Protein AF-A0A0R0GRL5-F1 (afdb_monomer_lite)

pLDDT: mean 90.58, std 8.41, range [61.84, 98.0]

Structure (mmCIF, N/CA/C/O backbone):
data_AF-A0A0R0GRL5-F1
#
_entry.id   AF-A0A0R0GRL5-F1
#
loop_
_atom_site.group_PDB
_atom_site.id
_atom_site.type_symbol
_atom_site.label_atom_id
_atom_site.label_alt_id
_atom_site.label_comp_id
_atom_site.label_asym_id
_atom_site.label_entity_id
_atom_site.label_seq_id
_atom_site.pdbx_PDB_ins_code
_atom_site.Cartn_x
_atom_site.Cartn_y
_atom_site.Cartn_z
_atom_site.occupancy
_atom_site.B_iso_or_equiv
_atom_site.auth_seq_id
_atom_site.auth_comp_id
_atom_site.auth_asym_id
_atom_site.auth_atom_id
_atom_site.pdbx_PDB_model_num
ATOM 1 N N . MET A 1 1 ? 31.569 6.133 -1.575 1.00 61.84 1 MET A N 1
ATOM 2 C CA . MET A 1 1 ? 30.208 5.541 -1.611 1.00 61.84 1 MET A CA 1
ATOM 3 C C . MET A 1 1 ? 29.107 6.602 -1.502 1.00 61.84 1 MET A C 1
ATOM 5 O O . MET A 1 1 ? 28.214 6.608 -2.335 1.00 61.84 1 MET A O 1
ATOM 9 N N . GLN A 1 2 ? 29.202 7.551 -0.562 1.00 64.06 2 GLN A N 1
ATOM 10 C CA . GLN A 1 2 ? 28.212 8.627 -0.361 1.00 64.06 2 GLN A CA 1
ATOM 11 C C . GLN A 1 2 ? 27.963 9.493 -1.615 1.00 64.06 2 GLN A C 1
ATOM 13 O O . GLN A 1 2 ? 26.818 9.789 -1.940 1.00 64.06 2 GLN A O 1
ATOM 18 N N . HIS A 1 3 ? 29.018 9.798 -2.380 1.00 75.12 3 HIS A N 1
ATOM 19 C CA . HIS A 1 3 ? 28.917 10.577 -3.620 1.00 75.12 3 HIS A CA 1
ATOM 20 C C . HIS A 1 3 ? 28.034 9.903 -4.687 1.00 75.12 3 HIS A C 1
ATOM 22 O O . HIS A 1 3 ? 27.256 10.575 -5.351 1.00 75.12 3 HIS A O 1
ATOM 28 N N . PHE A 1 4 ? 28.094 8.570 -4.805 1.00 81.00 4 PHE A N 1
ATOM 29 C CA . PHE A 1 4 ? 27.271 7.820 -5.759 1.00 81.00 4 PHE A CA 1
ATOM 30 C C . PHE A 1 4 ? 25.781 7.888 -5.401 1.00 81.00 4 PHE A C 1
ATOM 32 O O . PHE A 1 4 ? 24.949 8.097 -6.278 1.00 81.00 4 PHE A O 1
ATOM 39 N N . PHE A 1 5 ? 25.438 7.764 -4.113 1.00 85.75 5 PHE A N 1
ATOM 40 C CA . PHE A 1 5 ? 24.045 7.837 -3.664 1.00 85.75 5 PHE A CA 1
ATOM 41 C C . PHE A 1 5 ? 23.441 9.228 -3.888 1.00 85.75 5 PHE A C 1
ATOM 43 O O . PHE A 1 5 ? 22.304 9.336 -4.342 1.00 85.75 5 PHE A O 1
ATOM 50 N N . VAL A 1 6 ? 24.211 10.290 -3.626 1.00 90.88 6 VAL A N 1
ATOM 51 C CA . VAL A 1 6 ? 23.766 11.670 -3.874 1.00 90.88 6 VAL A CA 1
ATOM 52 C C . VAL A 1 6 ? 23.534 11.905 -5.366 1.00 90.88 6 VAL A C 1
ATOM 54 O O . VAL A 1 6 ? 22.476 12.411 -5.733 1.00 90.88 6 VAL A O 1
ATOM 57 N N . THR A 1 7 ? 24.463 11.481 -6.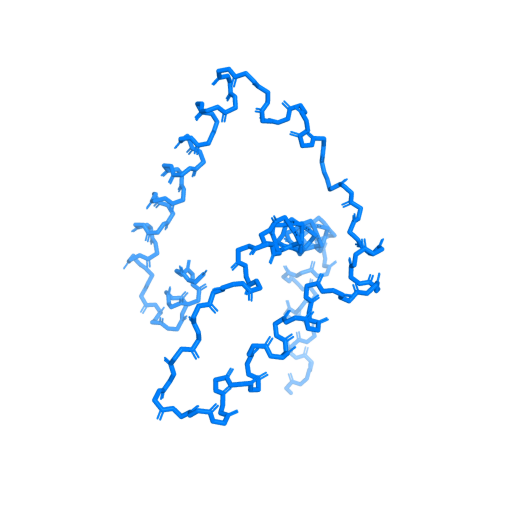231 1.00 94.81 7 THR A N 1
ATOM 58 C CA . THR A 1 7 ? 24.287 11.579 -7.688 1.00 94.81 7 THR A CA 1
ATOM 59 C C . THR A 1 7 ? 23.054 10.801 -8.152 1.00 94.81 7 THR A C 1
ATOM 61 O O . THR A 1 7 ? 22.226 11.348 -8.871 1.00 94.81 7 THR A O 1
ATOM 64 N N . LEU A 1 8 ? 22.854 9.570 -7.665 1.00 95.00 8 LEU A N 1
ATOM 65 C CA . LEU A 1 8 ? 21.683 8.763 -8.012 1.00 95.00 8 LEU A CA 1
ATOM 66 C C . LEU A 1 8 ? 20.367 9.425 -7.572 1.00 95.00 8 LEU A C 1
ATOM 68 O O . LEU A 1 8 ? 19.411 9.464 -8.348 1.00 95.00 8 LEU A O 1
ATOM 72 N N . MET A 1 9 ? 20.306 9.953 -6.346 1.00 94.25 9 MET A N 1
ATOM 73 C CA . MET A 1 9 ? 19.124 10.656 -5.841 1.00 94.25 9 MET A CA 1
ATOM 74 C C . MET A 1 9 ? 18.837 11.916 -6.667 1.00 94.25 9 MET A C 1
ATOM 76 O O . MET A 1 9 ? 17.683 12.176 -7.015 1.00 94.25 9 MET A O 1
ATOM 80 N N . TYR A 1 10 ? 19.875 12.672 -7.030 1.00 95.62 10 TYR A N 1
ATOM 81 C CA . TYR A 1 10 ? 19.728 13.848 -7.879 1.00 95.62 10 TYR A CA 1
ATOM 82 C C . TYR A 1 10 ? 19.185 13.473 -9.262 1.00 95.62 10 TYR A C 1
ATOM 84 O O . TYR A 1 10 ? 18.137 13.976 -9.673 1.00 95.62 10 TYR A O 1
ATOM 92 N N . ASP A 1 11 ? 19.832 12.520 -9.932 1.00 96.56 11 ASP A N 1
ATOM 93 C CA . ASP A 1 11 ? 19.511 12.121 -11.302 1.00 96.56 11 ASP A CA 1
ATOM 94 C C . ASP A 1 11 ? 18.176 11.389 -11.429 1.00 96.56 11 ASP A C 1
ATOM 96 O O . ASP A 1 11 ? 17.571 11.395 -12.498 1.00 96.56 11 ASP A O 1
ATOM 100 N N . ARG A 1 12 ? 17.695 10.725 -10.373 1.00 95.94 12 ARG A N 1
ATOM 101 C CA . ARG A 1 12 ? 16.436 9.964 -10.415 1.00 95.94 12 ARG A CA 1
ATOM 102 C C . ARG A 1 12 ? 15.270 10.672 -9.742 1.00 95.94 12 ARG A C 1
ATOM 104 O O . ARG A 1 12 ? 14.131 10.379 -10.099 1.00 95.94 12 ARG A O 1
ATOM 111 N N . VAL A 1 13 ? 15.509 11.586 -8.807 1.00 95.88 13 VAL A N 1
ATOM 112 C CA . VAL A 1 13 ? 14.437 12.194 -8.006 1.00 95.88 13 VAL A CA 1
ATOM 113 C C . VAL A 1 13 ? 14.520 13.713 -8.034 1.00 95.88 13 VAL A C 1
ATOM 115 O O . VAL A 1 13 ? 13.612 14.341 -8.569 1.00 95.88 13 VAL A O 1
ATOM 118 N N . LEU A 1 14 ? 15.592 14.313 -7.508 1.00 94.81 14 LEU A N 1
ATOM 119 C CA . LEU A 1 14 ? 15.602 15.758 -7.234 1.00 94.81 14 LEU A CA 1
ATOM 120 C C . LEU A 1 14 ? 15.591 16.627 -8.493 1.00 94.81 14 LEU A C 1
ATOM 122 O O . LEU A 1 14 ? 15.006 17.706 -8.479 1.00 94.81 14 LEU A O 1
ATOM 126 N N . ARG A 1 15 ? 16.182 16.153 -9.596 1.00 96.12 15 ARG A N 1
ATOM 127 C CA . ARG A 1 15 ? 16.126 16.844 -10.892 1.00 96.12 15 ARG A CA 1
ATOM 128 C C . ARG A 1 15 ? 14.700 16.923 -11.466 1.00 96.12 15 ARG A C 1
ATOM 130 O O . ARG A 1 15 ? 14.456 17.717 -12.369 1.00 96.12 15 ARG A O 1
ATOM 137 N N . TYR A 1 16 ? 13.761 16.127 -10.949 1.00 97.50 16 TYR A N 1
ATOM 138 C CA . TYR A 1 16 ? 12.378 16.032 -11.420 1.00 97.50 16 TYR A CA 1
ATOM 139 C C . TYR A 1 16 ? 11.393 16.398 -10.294 1.00 97.50 16 TYR A C 1
ATOM 141 O O . TYR A 1 16 ? 10.886 15.502 -9.611 1.00 97.50 16 TYR A O 1
ATOM 149 N N . PRO A 1 17 ? 11.078 17.691 -10.095 1.00 96.94 17 PRO A N 1
ATOM 150 C CA . PRO A 1 17 ? 10.262 18.148 -8.964 1.00 96.94 17 PRO A CA 1
ATOM 151 C C . PRO A 1 17 ? 8.869 17.500 -8.912 1.00 96.94 17 PRO A C 1
ATOM 153 O O . PRO A 1 17 ? 8.360 17.222 -7.824 1.00 96.94 17 PRO A O 1
ATOM 156 N N . ASP A 1 18 ? 8.282 17.158 -10.062 1.00 97.75 18 ASP A N 1
ATOM 157 C CA . ASP A 1 18 ? 6.987 16.468 -10.120 1.00 97.75 18 ASP A CA 1
ATOM 158 C C . ASP A 1 18 ? 7.014 15.087 -9.453 1.00 97.75 18 ASP A C 1
ATOM 160 O O . ASP A 1 18 ? 6.018 14.670 -8.867 1.00 97.75 18 ASP A O 1
ATOM 164 N N . ARG A 1 19 ? 8.153 14.378 -9.463 1.00 96.88 19 ARG A N 1
ATOM 165 C CA . ARG A 1 19 ? 8.279 13.079 -8.773 1.00 96.88 19 ARG A CA 1
ATOM 166 C C . ARG A 1 19 ? 8.174 13.250 -7.262 1.00 96.88 19 ARG A C 1
ATOM 168 O O . ARG A 1 19 ? 7.498 12.462 -6.606 1.00 96.88 19 ARG A O 1
ATOM 175 N N . VAL A 1 20 ? 8.793 14.304 -6.725 1.00 96.19 20 VAL A N 1
ATOM 176 C CA . VAL A 1 20 ? 8.695 14.656 -5.303 1.00 96.19 20 VAL A CA 1
ATOM 177 C C . VAL A 1 20 ? 7.257 15.047 -4.963 1.00 96.19 20 VAL A C 1
ATOM 179 O O . VAL A 1 20 ? 6.696 14.537 -3.997 1.00 96.19 20 VAL A O 1
ATOM 182 N N . ARG A 1 21 ? 6.614 15.877 -5.793 1.00 94.94 21 ARG A N 1
ATOM 183 C CA . ARG A 1 21 ? 5.209 16.266 -5.599 1.00 94.94 21 ARG A CA 1
ATOM 184 C C . ARG A 1 21 ? 4.261 15.064 -5.615 1.00 94.94 21 ARG A C 1
ATOM 186 O O . ARG A 1 21 ? 3.396 14.967 -4.749 1.00 94.94 21 ARG A O 1
ATOM 193 N N . ASN A 1 22 ? 4.441 14.140 -6.555 1.00 94.12 22 ASN A N 1
ATOM 194 C CA . ASN A 1 22 ? 3.637 12.922 -6.642 1.00 94.12 22 ASN A CA 1
ATOM 195 C C . ASN A 1 22 ? 3.860 12.007 -5.433 1.00 94.12 22 ASN A C 1
ATOM 197 O O . ASN A 1 22 ? 2.908 11.399 -4.957 1.00 94.12 22 ASN A O 1
ATOM 201 N N . LEU A 1 23 ? 5.078 11.955 -4.885 1.00 94.81 23 LEU A N 1
ATOM 202 C CA . LEU A 1 23 ? 5.348 11.220 -3.649 1.00 94.81 23 LEU A CA 1
ATOM 203 C C . LEU A 1 23 ? 4.575 11.811 -2.459 1.00 94.81 23 LEU A C 1
ATOM 205 O O . LEU A 1 23 ? 3.943 11.063 -1.714 1.00 94.81 23 LEU A O 1
ATOM 209 N N . TYR A 1 24 ? 4.559 13.141 -2.316 1.00 92.06 24 TYR A N 1
ATOM 210 C CA . TYR A 1 24 ? 3.737 13.810 -1.300 1.00 92.06 24 TYR A CA 1
ATOM 211 C C . TYR A 1 24 ? 2.241 13.573 -1.518 1.00 92.06 24 TYR A C 1
ATOM 213 O O . TYR A 1 24 ? 1.521 13.323 -0.554 1.00 92.06 24 TYR A O 1
ATOM 221 N N . PHE A 1 25 ? 1.769 13.602 -2.768 1.00 91.19 25 PHE A N 1
ATOM 222 C CA . PHE A 1 25 ? 0.379 13.273 -3.082 1.00 91.19 25 PHE A CA 1
ATOM 223 C C . PHE A 1 25 ? 0.029 11.849 -2.636 1.00 91.19 25 PHE A C 1
ATOM 225 O O . PHE A 1 25 ? -0.957 11.665 -1.928 1.00 91.19 25 PHE A O 1
ATOM 232 N N . THR A 1 26 ? 0.854 10.858 -2.982 1.00 92.19 26 THR A N 1
ATOM 233 C CA . THR A 1 26 ? 0.652 9.463 -2.569 1.00 92.19 26 THR A CA 1
ATOM 234 C C . THR A 1 26 ? 0.646 9.324 -1.049 1.00 92.19 26 THR A C 1
ATOM 236 O O . THR A 1 26 ? -0.238 8.668 -0.501 1.00 92.19 26 THR A O 1
ATOM 239 N N . PHE A 1 27 ? 1.575 9.982 -0.351 1.00 91.81 27 PHE A N 1
ATOM 240 C CA . PHE A 1 27 ? 1.610 9.988 1.112 1.00 91.81 27 PHE A CA 1
ATOM 241 C C . PHE A 1 27 ? 0.304 10.52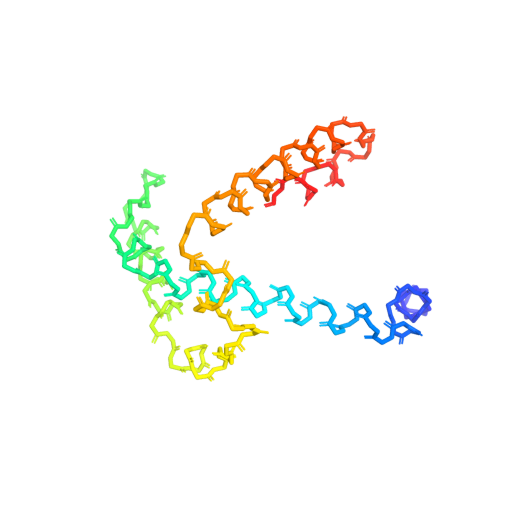7 1.714 1.00 91.81 27 PHE A C 1
ATOM 243 O O . PHE A 1 27 ? -0.304 9.873 2.559 1.00 91.81 27 PHE A O 1
ATOM 250 N N . LEU A 1 28 ? -0.165 11.687 1.245 1.00 89.88 28 LEU A N 1
ATOM 251 C CA . LEU A 1 28 ? -1.409 12.297 1.722 1.00 89.88 28 LEU A CA 1
ATOM 252 C C . LEU A 1 28 ? -2.642 11.458 1.368 1.00 89.88 28 LEU A C 1
ATOM 254 O O . LEU A 1 28 ? -3.566 11.352 2.173 1.00 89.88 28 LEU A O 1
ATOM 258 N N . PHE A 1 29 ? -2.651 10.832 0.191 1.00 89.75 29 PHE A N 1
ATOM 259 C CA . PHE A 1 29 ? -3.711 9.923 -0.236 1.00 89.75 29 PHE A CA 1
ATOM 260 C C . PHE A 1 29 ? -3.829 8.722 0.713 1.00 89.75 29 PHE A C 1
ATOM 262 O O . PHE A 1 29 ? -4.922 8.416 1.192 1.00 89.75 29 PHE A O 1
ATOM 269 N N . VAL A 1 30 ? -2.705 8.074 1.038 1.00 91.19 30 VAL A N 1
ATOM 270 C CA . VAL A 1 30 ? -2.666 6.938 1.973 1.00 91.19 30 VAL A CA 1
ATOM 271 C C . VAL A 1 30 ? -3.033 7.381 3.389 1.00 91.19 30 VAL A C 1
ATOM 273 O O . VAL A 1 30 ? -3.857 6.732 4.030 1.00 91.19 30 VAL A O 1
ATOM 276 N N . LEU A 1 31 ? -2.508 8.514 3.865 1.00 90.56 31 LEU A N 1
ATOM 277 C CA . LEU A 1 31 ? -2.863 9.060 5.178 1.00 90.56 31 LEU A CA 1
ATOM 278 C C . LEU A 1 31 ? -4.373 9.330 5.290 1.00 90.56 31 LEU A C 1
ATOM 280 O O . LEU A 1 31 ? -5.004 9.006 6.300 1.00 90.56 31 LEU A O 1
ATOM 284 N N . ARG A 1 32 ? -4.988 9.856 4.224 1.00 88.81 32 ARG A N 1
ATOM 285 C CA . ARG A 1 32 ? -6.437 10.063 4.159 1.00 88.81 32 ARG A CA 1
ATOM 286 C C . ARG A 1 32 ? -7.216 8.745 4.169 1.00 88.81 32 ARG A C 1
ATOM 288 O O . ARG A 1 32 ? -8.252 8.657 4.824 1.00 88.81 32 ARG A O 1
ATOM 295 N N . ALA A 1 33 ? -6.724 7.717 3.481 1.00 89.81 33 ALA A N 1
ATOM 296 C CA . ALA A 1 33 ? -7.333 6.390 3.507 1.00 89.81 33 ALA A CA 1
ATOM 297 C C . ALA A 1 33 ? -7.287 5.769 4.916 1.00 89.81 33 ALA A C 1
ATOM 299 O O . ALA A 1 33 ? -8.309 5.287 5.399 1.00 89.81 33 ALA A O 1
ATOM 300 N N . VAL A 1 34 ? -6.142 5.859 5.604 1.00 91.19 34 VAL A N 1
ATOM 301 C CA . VAL A 1 34 ? -5.970 5.372 6.985 1.00 91.19 34 VAL A CA 1
ATOM 302 C C . VAL A 1 34 ? -6.901 6.104 7.952 1.00 91.19 34 VAL A C 1
ATOM 304 O O . VAL A 1 34 ? -7.595 5.463 8.737 1.00 91.19 34 VAL A O 1
ATOM 307 N N . THR A 1 35 ? -6.982 7.436 7.867 1.00 88.88 35 THR A N 1
ATOM 308 C CA . THR A 1 35 ? -7.877 8.224 8.735 1.00 88.88 35 THR A CA 1
ATOM 309 C C . THR A 1 35 ? -9.354 7.939 8.466 1.00 88.88 35 THR A C 1
ATOM 311 O O . THR A 1 35 ? -10.131 7.867 9.411 1.00 88.88 35 THR A O 1
ATOM 314 N N . LYS A 1 36 ? -9.764 7.696 7.212 1.00 88.19 36 LYS A N 1
ATOM 315 C CA . LYS A 1 36 ? -11.132 7.236 6.903 1.00 88.19 36 LYS A CA 1
ATOM 316 C C . LYS A 1 36 ? -11.435 5.832 7.418 1.00 88.19 36 LYS A C 1
ATOM 318 O O . LYS A 1 36 ? -12.585 5.539 7.732 1.00 88.19 36 LYS A O 1
ATOM 323 N N . ALA A 1 37 ? -10.428 4.968 7.483 1.00 92.50 37 ALA A N 1
ATOM 324 C CA . ALA A 1 37 ? -10.561 3.607 7.982 1.00 92.50 37 ALA A CA 1
ATOM 325 C C . ALA A 1 37 ? -10.479 3.513 9.517 1.00 92.50 37 ALA A C 1
ATOM 327 O O . ALA A 1 37 ? -10.517 2.401 10.039 1.00 92.50 37 ALA A O 1
ATOM 328 N N . SER A 1 38 ? -10.393 4.634 10.247 1.00 93.00 38 SER A N 1
ATOM 329 C CA . SER A 1 38 ? -10.162 4.661 11.701 1.00 93.00 38 SER A CA 1
ATOM 330 C C . SER A 1 38 ? -11.108 3.748 12.481 1.00 93.00 38 SER A C 1
ATOM 332 O O . SER A 1 38 ? -10.651 2.951 13.291 1.00 93.00 38 SER A O 1
ATOM 334 N N . ASN A 1 39 ? -12.410 3.804 12.187 1.00 93.38 39 ASN A N 1
ATOM 335 C CA . ASN A 1 39 ? -13.421 3.013 12.893 1.00 93.38 39 ASN A CA 1
ATOM 336 C C . ASN A 1 39 ? -13.200 1.506 12.714 1.00 93.38 39 ASN A C 1
ATOM 338 O O . ASN A 1 39 ? -13.416 0.737 13.644 1.00 93.38 39 ASN A O 1
ATOM 342 N N . TYR A 1 40 ? -12.760 1.092 11.522 1.00 96.12 40 TYR A N 1
ATOM 343 C CA . TYR A 1 40 ? -12.441 -0.303 11.243 1.00 96.12 40 TYR A CA 1
ATOM 344 C C . TYR A 1 40 ? -11.131 -0.711 11.923 1.00 96.12 40 TYR A C 1
ATOM 346 O O . TYR A 1 40 ? -11.079 -1.738 12.589 1.00 96.12 40 TYR A O 1
ATOM 354 N N . LEU A 1 41 ? -10.087 0.113 11.800 1.00 96.06 41 LEU A N 1
ATOM 355 C CA . LEU A 1 41 ? -8.771 -0.159 12.385 1.00 96.06 41 LEU A CA 1
ATOM 356 C C . LEU A 1 41 ? -8.809 -0.213 13.917 1.00 96.06 41 LEU A C 1
ATOM 358 O O . LEU A 1 41 ? -8.077 -0.988 14.519 1.00 96.06 41 LEU A O 1
ATOM 362 N N . GLU A 1 42 ? -9.673 0.570 14.564 1.00 92.94 42 GLU A N 1
ATOM 363 C CA . GLU A 1 42 ? -9.812 0.533 16.021 1.00 92.94 42 GLU A CA 1
ATOM 364 C C . GLU A 1 42 ? -10.359 -0.810 16.535 1.00 92.94 42 GLU A C 1
ATOM 366 O O . GLU A 1 42 ? -9.988 -1.261 17.622 1.00 92.94 42 GLU A O 1
ATOM 371 N N . GLN A 1 43 ? -11.252 -1.425 15.760 1.00 92.81 43 GLN A N 1
ATOM 372 C CA . GLN A 1 43 ? -11.989 -2.635 16.131 1.00 92.81 43 GLN A CA 1
ATOM 373 C C . GLN A 1 43 ? -11.390 -3.904 15.518 1.00 92.81 43 GLN A C 1
ATOM 375 O O . GLN A 1 43 ? -11.897 -4.996 15.762 1.00 92.81 43 GLN A O 1
ATOM 380 N N . ALA A 1 44 ? -10.335 -3.768 14.714 1.00 94.75 44 ALA A N 1
ATOM 381 C CA . ALA A 1 44 ? -9.677 -4.889 14.070 1.00 94.75 44 ALA A CA 1
ATOM 382 C C . ALA A 1 44 ? -9.004 -5.813 15.097 1.00 94.75 44 ALA A C 1
ATOM 384 O O . ALA A 1 44 ? -8.461 -5.370 16.112 1.00 94.75 44 ALA A O 1
ATOM 385 N N . GLU A 1 45 ? -9.025 -7.108 14.796 1.00 93.38 45 GLU A N 1
ATOM 386 C CA . GLU A 1 45 ? -8.320 -8.128 15.562 1.00 93.38 45 GLU A CA 1
ATOM 387 C C . GLU A 1 45 ? -6.862 -8.215 15.092 1.00 93.38 45 GLU A C 1
ATOM 389 O O . GLU A 1 45 ? -6.583 -8.401 13.906 1.00 93.38 45 GLU A O 1
ATOM 394 N N . TYR A 1 46 ? -5.933 -8.059 16.033 1.00 94.88 46 TYR A N 1
ATOM 395 C CA . TYR A 1 46 ? -4.491 -8.142 15.806 1.00 94.88 46 TYR A CA 1
ATOM 396 C C . TYR A 1 46 ? -3.942 -9.334 16.587 1.00 94.88 46 TYR A C 1
ATOM 398 O O . TYR A 1 46 ? -3.409 -9.133 17.673 1.00 94.88 46 TYR A O 1
ATOM 406 N N . ASP A 1 47 ? -4.124 -10.559 16.082 1.00 95.00 47 ASP A N 1
ATOM 407 C CA . ASP A 1 47 ? -3.665 -11.772 16.769 1.00 95.00 47 ASP A CA 1
ATOM 408 C C . ASP A 1 47 ? -2.358 -12.331 16.191 1.00 95.00 47 ASP A C 1
ATOM 410 O O . ASP A 1 47 ? -2.296 -12.747 15.033 1.00 95.00 47 ASP A O 1
ATOM 414 N N . THR A 1 48 ? -1.309 -12.350 17.014 1.00 94.19 48 THR A N 1
ATOM 415 C CA . THR A 1 48 ? -0.014 -12.983 16.726 1.00 94.19 48 THR A CA 1
ATOM 416 C C . THR A 1 48 ? 0.271 -14.190 17.629 1.00 94.19 48 THR A C 1
ATOM 418 O O . THR A 1 48 ? 1.418 -14.628 17.723 1.00 94.19 48 THR A O 1
ATOM 421 N N . CYS A 1 49 ? -0.740 -14.726 18.328 1.00 95.25 49 CYS A N 1
ATOM 422 C CA . CYS A 1 49 ? -0.598 -15.705 19.416 1.00 95.25 49 CYS A CA 1
ATOM 423 C C . CYS A 1 49 ? 0.225 -15.196 20.618 1.00 95.25 49 CYS A C 1
ATOM 425 O O . CYS A 1 49 ? 0.567 -15.975 21.511 1.00 95.25 49 CYS A O 1
ATOM 427 N N . ASN A 1 50 ? 0.532 -13.896 20.675 1.00 97.00 50 ASN A N 1
ATOM 428 C CA . ASN A 1 50 ? 1.203 -13.251 21.796 1.00 97.00 50 ASN A CA 1
ATOM 429 C C . ASN A 1 50 ? 0.315 -12.123 22.350 1.00 97.00 50 ASN A C 1
ATOM 431 O O . ASN A 1 50 ? 0.333 -11.006 21.828 1.00 97.00 50 ASN A O 1
ATOM 435 N N . PRO A 1 51 ? -0.429 -12.365 23.447 1.00 95.00 51 PRO A N 1
ATOM 436 C CA . PRO A 1 51 ? -1.373 -11.389 23.988 1.00 95.00 51 PRO A CA 1
ATOM 437 C C . PRO A 1 51 ? -0.751 -10.022 24.312 1.00 95.00 51 PRO A C 1
ATOM 439 O O . PRO A 1 51 ? -1.405 -8.993 24.152 1.00 95.00 51 PRO A O 1
ATOM 442 N N . ASN A 1 52 ? 0.518 -9.987 24.731 1.00 96.81 52 ASN A N 1
ATOM 443 C CA . ASN A 1 52 ? 1.201 -8.735 25.065 1.00 96.81 52 ASN A CA 1
ATOM 444 C C . ASN A 1 52 ? 1.507 -7.898 23.812 1.00 96.81 52 ASN A C 1
ATOM 446 O O . ASN A 1 52 ? 1.352 -6.673 23.824 1.00 96.81 52 ASN A O 1
ATOM 450 N N . GLU A 1 53 ? 1.919 -8.549 22.722 1.00 96.81 53 GLU A N 1
ATOM 451 C CA . GLU A 1 53 ? 2.155 -7.886 21.435 1.00 96.81 53 GLU A CA 1
ATOM 452 C C . GLU A 1 53 ? 0.846 -7.442 20.784 1.00 96.81 53 GLU A C 1
ATOM 454 O O . GLU A 1 53 ? 0.780 -6.332 20.254 1.00 96.81 53 GLU A O 1
ATOM 459 N N . ASN A 1 54 ? -0.212 -8.247 20.898 1.00 96.56 54 ASN A N 1
ATOM 460 C CA . ASN A 1 54 ? -1.550 -7.910 20.411 1.00 96.56 54 ASN A CA 1
ATOM 461 C C . ASN A 1 54 ? -2.061 -6.615 21.071 1.00 96.56 54 ASN A C 1
ATOM 463 O O . ASN A 1 54 ? -2.442 -5.664 20.384 1.00 96.56 54 ASN A O 1
ATOM 467 N N . LEU A 1 55 ? -1.990 -6.534 22.409 1.00 95.56 55 LEU A N 1
ATOM 468 C CA . LEU A 1 55 ? -2.383 -5.341 23.171 1.00 95.56 55 LEU A CA 1
ATOM 469 C C . LEU A 1 55 ? -1.537 -4.117 22.803 1.00 95.56 55 LEU A C 1
ATOM 471 O O . LEU A 1 55 ? -2.062 -3.012 22.633 1.00 95.56 55 LEU A O 1
ATOM 475 N N . THR A 1 56 ? -0.226 -4.313 22.645 1.00 96.56 56 THR A N 1
ATOM 476 C CA . THR A 1 56 ? 0.695 -3.247 22.231 1.00 96.56 56 THR A CA 1
ATOM 477 C C . THR A 1 56 ? 0.345 -2.739 20.832 1.00 96.56 56 THR A C 1
ATOM 479 O O . THR A 1 56 ? 0.258 -1.530 20.618 1.00 96.56 56 THR A O 1
ATOM 482 N N . THR A 1 57 ? 0.067 -3.643 19.892 1.00 96.88 57 THR A N 1
ATOM 483 C CA . THR A 1 57 ? -0.292 -3.314 18.507 1.00 96.88 57 THR A CA 1
ATOM 484 C C . THR A 1 57 ? -1.591 -2.524 18.463 1.00 96.88 57 THR A C 1
ATOM 486 O O . THR A 1 57 ? -1.638 -1.456 17.852 1.00 96.88 57 THR A O 1
ATOM 489 N N . GLN A 1 58 ? -2.620 -2.976 19.182 1.00 95.94 58 GLN A N 1
ATOM 490 C CA . GLN A 1 58 ? -3.895 -2.269 19.255 1.00 95.94 58 GLN A CA 1
ATOM 491 C C . GLN A 1 58 ? -3.730 -0.856 19.840 1.00 95.94 58 GLN A C 1
ATOM 493 O O . GLN A 1 58 ? -4.299 0.103 19.316 1.00 95.94 58 GLN A O 1
ATOM 498 N N . SER A 1 59 ? -2.903 -0.696 20.879 1.00 95.81 59 SER A N 1
ATOM 499 C CA . SER A 1 59 ? -2.578 0.617 21.452 1.00 95.81 59 SER A CA 1
ATOM 500 C C . SER A 1 59 ? -1.873 1.531 20.441 1.00 95.81 59 SER A C 1
ATOM 502 O O . SER A 1 59 ? -2.274 2.682 20.265 1.00 95.81 59 SER A O 1
ATOM 504 N N . LEU A 1 60 ? -0.870 1.021 19.720 1.00 96.69 60 LEU A N 1
ATOM 505 C CA . LEU A 1 60 ? -0.124 1.791 18.719 1.00 96.69 60 LEU A CA 1
ATOM 506 C C . LEU A 1 60 ? -0.995 2.194 17.522 1.00 96.69 60 LEU A C 1
ATOM 508 O O . LEU A 1 60 ? -0.906 3.332 17.062 1.00 96.69 60 LEU A O 1
ATOM 512 N N . ILE A 1 61 ? -1.879 1.309 17.053 1.00 96.19 61 ILE A N 1
ATOM 513 C CA . ILE A 1 61 ? -2.846 1.638 15.999 1.00 96.19 61 ILE A CA 1
ATOM 514 C C . ILE A 1 61 ? -3.779 2.755 16.462 1.00 96.19 61 ILE A C 1
ATOM 516 O O . ILE A 1 61 ? -3.964 3.726 15.728 1.00 96.19 61 ILE A O 1
ATOM 520 N N . LYS A 1 62 ? -4.311 2.678 17.691 1.00 94.31 62 LYS A N 1
ATOM 521 C CA . LYS A 1 62 ? -5.141 3.752 18.259 1.00 94.31 62 LYS A CA 1
ATOM 522 C C . LYS A 1 62 ? -4.377 5.073 18.339 1.00 94.31 62 LYS A C 1
ATOM 524 O O . LYS A 1 62 ? -4.902 6.106 17.931 1.00 94.31 62 LYS A O 1
ATOM 529 N N . GLN A 1 63 ? -3.126 5.049 18.798 1.00 94.88 63 GLN A N 1
ATOM 530 C CA . GLN A 1 63 ? -2.281 6.245 18.836 1.00 94.88 63 GLN A CA 1
ATOM 531 C C . GLN A 1 63 ? -2.041 6.833 17.443 1.00 94.88 63 GLN A C 1
ATOM 533 O O . GLN A 1 63 ? -2.019 8.054 17.303 1.00 94.88 63 GLN A O 1
ATOM 538 N N . LEU A 1 64 ? -1.887 5.991 16.418 1.00 93.25 64 LEU A N 1
ATOM 539 C CA . LEU A 1 64 ? -1.700 6.423 15.035 1.00 93.25 64 LEU A CA 1
ATOM 540 C C . LEU A 1 64 ? -2.962 7.101 14.479 1.00 93.25 64 LEU A C 1
ATOM 542 O O . LEU A 1 64 ? -2.880 8.228 13.991 1.00 93.25 64 LEU A O 1
ATOM 546 N N . ILE A 1 65 ? -4.126 6.448 14.569 1.00 92.81 65 ILE A N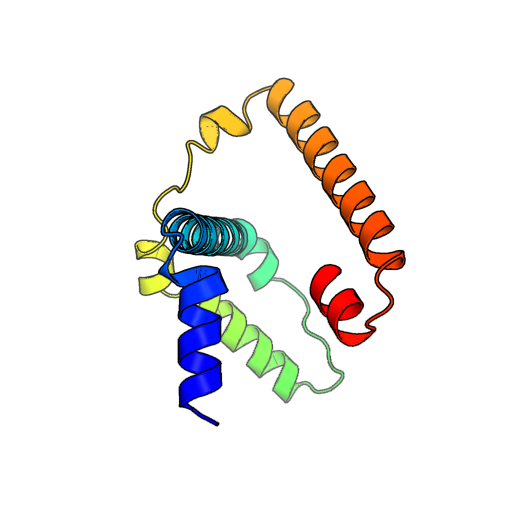 1
ATOM 547 C CA . ILE A 1 65 ? -5.378 6.952 13.969 1.00 92.81 65 ILE A CA 1
ATOM 548 C C . ILE A 1 65 ? -5.949 8.173 14.713 1.00 92.81 65 ILE A C 1
ATOM 550 O O . ILE A 1 65 ? -6.588 9.028 14.094 1.00 92.81 65 ILE A O 1
ATOM 554 N N . TYR A 1 66 ? -5.676 8.295 16.017 1.00 90.81 66 TYR A N 1
ATOM 555 C CA . TYR A 1 66 ? -6.102 9.424 16.854 1.00 90.81 66 TYR A CA 1
ATOM 556 C C . TYR A 1 66 ? -5.017 10.490 17.062 1.00 90.81 66 TYR A C 1
ATOM 558 O O . TYR A 1 66 ? -5.176 11.402 17.874 1.00 90.81 66 TYR A O 1
ATOM 566 N N . ASN A 1 67 ? -3.909 10.424 16.319 1.00 92.12 67 ASN A N 1
ATOM 567 C CA . ASN A 1 67 ?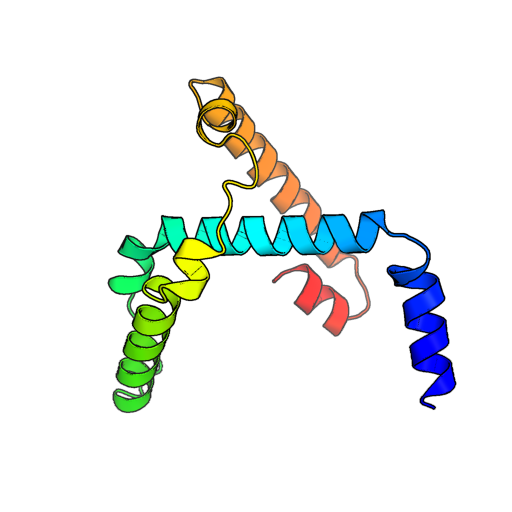 -2.865 11.434 16.415 1.00 92.12 67 ASN A CA 1
ATOM 568 C C . ASN A 1 67 ? -3.358 12.793 15.882 1.00 92.12 67 ASN A C 1
ATOM 570 O O . ASN A 1 67 ? -3.560 12.956 14.676 1.00 92.12 67 ASN A O 1
ATOM 574 N N . LEU A 1 68 ? -3.470 13.802 16.756 1.00 89.44 68 LEU A N 1
ATOM 575 C CA . LEU A 1 68 ? -3.931 15.144 16.367 1.00 89.44 68 LEU A CA 1
ATOM 576 C C . LEU A 1 68 ? -3.083 15.781 15.258 1.00 89.44 68 LEU A C 1
ATOM 578 O O . LEU A 1 68 ? -3.627 16.466 14.395 1.00 89.44 68 LEU A O 1
ATOM 582 N N . LYS A 1 69 ? -1.758 15.566 15.254 1.00 88.62 69 LYS A N 1
ATOM 583 C CA . LYS A 1 69 ? -0.881 16.144 14.224 1.00 88.62 69 LYS A CA 1
ATOM 584 C C . LYS A 1 69 ? -1.171 15.529 12.861 1.00 88.62 69 LYS A C 1
ATOM 586 O O . LYS A 1 69 ? -1.199 16.260 11.881 1.00 88.62 69 LYS A O 1
ATOM 591 N N . LEU A 1 70 ? -1.415 14.219 12.799 1.00 84.50 70 LEU A N 1
ATOM 592 C CA . LEU A 1 70 ? -1.755 13.537 11.548 1.00 84.50 70 LEU A CA 1
ATOM 593 C C . LEU A 1 70 ? -3.144 13.925 11.044 1.00 84.50 70 LEU A C 1
ATOM 595 O O . LEU A 1 70 ? -3.305 14.159 9.850 1.00 84.50 70 LEU A O 1
ATOM 599 N N . GLN A 1 71 ? -4.121 14.060 11.942 1.00 81.50 71 GLN A N 1
ATOM 600 C CA . GLN A 1 71 ? -5.459 14.528 11.576 1.00 81.50 71 GLN A CA 1
ATOM 601 C C . GLN A 1 71 ? -5.428 15.965 11.036 1.00 81.50 71 GLN A C 1
ATOM 603 O O . GLN A 1 71 ? -6.054 16.249 10.017 1.00 81.50 71 GLN A O 1
ATOM 608 N N . ALA A 1 72 ? -4.648 16.851 11.664 1.00 83.12 72 ALA A N 1
ATOM 609 C CA . ALA A 1 72 ? -4.466 18.227 11.203 1.00 83.12 72 ALA A CA 1
ATOM 610 C C . ALA A 1 72 ? -3.649 18.319 9.902 1.00 83.12 72 ALA A C 1
ATOM 612 O O . ALA A 1 72 ? -3.928 19.160 9.051 1.00 83.12 72 ALA A O 1
ATOM 613 N N . ALA A 1 73 ? -2.654 17.445 9.728 1.00 78.25 73 ALA A N 1
ATOM 614 C CA . ALA A 1 73 ? -1.795 17.394 8.547 1.00 78.25 73 ALA A CA 1
ATOM 615 C C . ALA A 1 73 ? -2.441 16.697 7.344 1.00 78.25 73 ALA A C 1
ATOM 617 O O . ALA A 1 73 ? -1.746 16.455 6.360 1.00 78.25 73 ALA A O 1
ATOM 618 N N . CYS A 1 74 ? -3.731 16.358 7.406 1.00 69.38 74 CYS A N 1
ATOM 619 C CA . CYS A 1 74 ? -4.458 15.693 6.334 1.00 69.38 74 CYS A CA 1
ATOM 620 C C . CYS A 1 74 ? -5.282 16.724 5.531 1.00 69.38 74 CYS A C 1
ATOM 622 O O . CYS A 1 74 ? -6.509 16.758 5.667 1.00 69.38 74 CYS A O 1
ATOM 624 N N . PRO A 1 75 ? -4.662 17.591 4.695 1.00 64.44 75 PRO A N 1
ATOM 625 C CA . PRO A 1 75 ? -5.426 18.393 3.757 1.00 64.44 75 PRO A CA 1
ATOM 626 C C . PRO A 1 75 ? -6.179 17.430 2.848 1.00 64.44 75 PRO A C 1
ATOM 628 O O . PRO A 1 75 ? -5.635 16.406 2.440 1.00 64.44 75 PRO A O 1
ATOM 631 N N . ILE A 1 76 ? -7.434 17.754 2.550 1.00 66.50 76 ILE A N 1
ATOM 632 C CA . ILE A 1 76 ? -8.246 17.044 1.563 1.00 66.50 76 ILE A CA 1
ATOM 633 C C . ILE A 1 76 ? -7.446 17.066 0.246 1.00 66.50 76 ILE A C 1
ATOM 635 O O . ILE A 1 76 ? -7.353 18.127 -0.374 1.00 66.50 76 ILE A O 1
ATOM 639 N N . PRO A 1 77 ? -6.800 15.953 -0.165 1.00 66.94 77 PRO A N 1
ATOM 640 C CA . PRO A 1 77 ? -5.794 16.010 -1.228 1.00 66.94 77 PRO A CA 1
ATOM 641 C C . PRO A 1 77 ? -6.436 16.214 -2.605 1.00 66.94 77 PRO A C 1
ATOM 643 O O . PRO A 1 77 ? -5.777 16.612 -3.562 1.00 66.94 77 PRO A O 1
ATOM 646 N N . PHE A 1 78 ? -7.734 15.936 -2.693 1.00 73.50 78 PHE A N 1
ATOM 647 C CA . PHE A 1 78 ? -8.606 16.131 -3.838 1.00 73.50 78 PHE A CA 1
ATOM 648 C C . PHE A 1 78 ? -10.051 16.197 -3.333 1.00 73.50 78 PHE A C 1
ATOM 650 O O . PHE A 1 78 ? -10.351 15.707 -2.245 1.00 73.50 78 PHE A O 1
ATOM 657 N N . ASP A 1 79 ? -10.962 16.752 -4.128 1.00 77.06 79 ASP A N 1
ATOM 658 C CA . ASP A 1 79 ? -12.384 16.800 -3.788 1.00 77.06 79 ASP A CA 1
ATOM 659 C C . ASP A 1 79 ? -13.007 15.392 -3.808 1.00 77.06 79 ASP A C 1
ATOM 661 O O . ASP A 1 79 ? -13.479 14.886 -4.830 1.00 77.06 79 ASP A O 1
ATOM 665 N N . GLU A 1 80 ? -12.976 14.736 -2.649 1.00 75.00 80 GLU A N 1
ATOM 666 C CA . GLU A 1 80 ? -13.509 13.389 -2.462 1.00 75.00 80 GLU A CA 1
ATOM 667 C C . GLU A 1 80 ? -15.004 13.317 -2.762 1.00 75.00 80 GLU A C 1
ATOM 669 O O . GLU A 1 80 ? -15.480 12.309 -3.286 1.00 75.00 80 GLU A O 1
ATOM 674 N N . ALA A 1 81 ? -15.746 14.376 -2.420 1.00 74.94 81 ALA A N 1
ATOM 675 C CA . ALA A 1 81 ? -17.177 14.416 -2.644 1.00 74.94 81 ALA A CA 1
ATOM 676 C C . ALA A 1 81 ? -17.458 14.367 -4.144 1.00 74.94 81 ALA A C 1
ATOM 678 O O . ALA A 1 81 ? -18.372 13.671 -4.561 1.00 74.94 81 ALA A O 1
ATOM 679 N N . ASN A 1 82 ? -16.662 15.042 -4.968 1.00 76.44 82 ASN A N 1
ATOM 680 C CA . ASN A 1 82 ? -16.817 14.969 -6.416 1.00 76.44 82 ASN A CA 1
ATOM 681 C C . ASN A 1 82 ? -16.316 13.653 -7.022 1.00 76.44 82 ASN A C 1
ATOM 683 O O . ASN A 1 82 ? -16.945 13.157 -7.955 1.00 76.44 82 ASN A O 1
ATOM 687 N N . LEU A 1 83 ? -15.262 13.039 -6.475 1.00 79.31 83 LEU A N 1
ATOM 688 C CA . LEU A 1 83 ? -14.722 11.789 -7.022 1.00 79.31 83 LEU A CA 1
ATOM 689 C C . LEU A 1 83 ? -15.673 10.590 -6.849 1.00 79.31 83 LEU A C 1
ATOM 691 O O . LEU A 1 83 ? -15.773 9.744 -7.735 1.00 79.31 83 LEU A O 1
ATOM 695 N N . TRP A 1 84 ? -16.379 10.514 -5.716 1.00 80.62 84 TRP A N 1
ATOM 696 C CA . TRP A 1 84 ? -17.167 9.331 -5.334 1.00 80.62 84 TRP A CA 1
ATOM 697 C C . TRP A 1 84 ? -18.689 9.498 -5.481 1.00 80.62 84 TRP A C 1
ATOM 699 O O . TRP A 1 84 ? -19.448 8.642 -5.027 1.00 80.62 84 TRP A O 1
ATOM 709 N N . LYS A 1 85 ? -19.164 10.581 -6.107 1.00 77.06 85 LYS A N 1
ATOM 710 C CA . LYS A 1 85 ? -20.602 10.855 -6.272 1.00 77.06 85 LYS A CA 1
ATOM 711 C C . LYS A 1 85 ? -21.263 9.932 -7.302 1.00 77.06 85 LYS A C 1
ATOM 713 O O . LYS A 1 85 ? -20.771 9.759 -8.417 1.00 77.06 85 LYS A O 1
ATOM 718 N N . GLY A 1 86 ? -22.444 9.423 -6.946 1.00 76.81 86 GLY A N 1
ATOM 719 C CA . GLY A 1 86 ? -23.383 8.764 -7.860 1.00 76.81 86 GLY A CA 1
ATOM 720 C C . GLY A 1 86 ? -22.874 7.464 -8.498 1.00 76.81 86 GLY A C 1
ATOM 721 O O . GLY A 1 86 ? -21.945 6.824 -8.009 1.00 76.81 86 GLY A O 1
ATOM 722 N N . ARG A 1 87 ? -23.502 7.066 -9.615 1.00 77.12 87 ARG A N 1
ATOM 723 C CA . ARG A 1 87 ? -23.125 5.859 -10.381 1.00 77.12 87 ARG A CA 1
ATOM 724 C C . ARG A 1 87 ? -21.694 5.930 -10.922 1.00 77.12 87 ARG A C 1
ATOM 726 O O . ARG A 1 87 ? -20.991 4.924 -10.893 1.00 77.12 87 ARG A O 1
ATOM 733 N N . SER A 1 88 ? -21.243 7.123 -11.307 1.00 83.62 88 SER A N 1
ATOM 734 C CA . SER A 1 88 ? -19.867 7.374 -11.748 1.00 83.62 88 SER A CA 1
ATOM 735 C C . SER A 1 88 ? -18.830 6.974 -10.700 1.00 83.62 88 SER A C 1
ATOM 737 O O . SER A 1 88 ? -17.791 6.429 -11.058 1.00 83.62 88 SER A O 1
ATOM 739 N N . GLY A 1 89 ? -19.114 7.174 -9.408 1.00 87.06 89 GLY A N 1
ATOM 740 C CA . GLY A 1 89 ? -18.209 6.767 -8.332 1.00 87.06 89 GLY A CA 1
ATOM 741 C C . GLY A 1 89 ? -18.029 5.247 -8.242 1.00 87.06 89 GLY A C 1
ATOM 742 O O . GLY A 1 89 ? -16.920 4.766 -8.004 1.00 87.06 89 GLY A O 1
ATOM 743 N N . LEU A 1 90 ? -19.096 4.474 -8.475 1.00 87.81 90 LEU A N 1
ATOM 744 C CA . LEU A 1 90 ? -19.039 3.009 -8.455 1.00 87.81 90 LEU A CA 1
ATOM 745 C C . LEU A 1 90 ? -18.266 2.456 -9.659 1.00 87.81 90 LEU A C 1
ATOM 747 O O . LEU A 1 90 ? -17.404 1.594 -9.487 1.00 87.81 90 LEU A O 1
ATOM 751 N N . GLU A 1 91 ? -18.536 2.978 -10.855 1.00 91.25 91 GLU A N 1
ATOM 752 C CA . GLU A 1 91 ? -17.804 2.614 -12.074 1.00 91.25 91 GLU A CA 1
ATOM 753 C C . GLU A 1 91 ? -16.321 2.976 -11.954 1.00 91.25 91 GLU A C 1
ATOM 755 O O . GLU A 1 91 ? -15.447 2.168 -12.274 1.00 91.25 91 GLU A O 1
ATOM 760 N N . LEU A 1 92 ? -16.020 4.162 -11.413 1.00 90.69 92 LEU A N 1
ATOM 761 C CA . LEU A 1 92 ? -14.649 4.588 -11.161 1.00 90.69 92 LEU A CA 1
ATOM 762 C C . LEU A 1 92 ? -13.949 3.659 -10.167 1.00 90.69 92 LEU A C 1
ATOM 764 O O . LEU A 1 92 ? -12.822 3.240 -10.423 1.00 90.69 92 LEU A O 1
ATOM 768 N N . LYS A 1 93 ? -14.615 3.276 -9.070 1.00 90.94 93 LYS A N 1
ATOM 769 C CA . LYS A 1 93 ? -14.081 2.296 -8.114 1.00 90.94 93 LYS A CA 1
ATOM 770 C C . LYS A 1 93 ? -13.741 0.975 -8.806 1.00 90.94 93 LYS A C 1
ATOM 772 O O . LYS A 1 93 ? -12.638 0.466 -8.621 1.00 90.94 93 LYS A O 1
ATOM 777 N N . GLN A 1 94 ? -14.656 0.429 -9.607 1.00 94.19 94 GLN A N 1
ATOM 778 C CA . GLN A 1 94 ? -14.430 -0.826 -10.331 1.00 94.19 94 GLN A CA 1
ATOM 779 C C . GLN A 1 94 ? -13.267 -0.708 -11.320 1.00 94.19 94 GLN A C 1
ATOM 781 O O . GLN A 1 94 ? -12.420 -1.601 -11.390 1.00 94.19 94 GLN A O 1
ATOM 786 N N . LYS A 1 95 ? -13.181 0.416 -12.038 1.00 95.00 95 LYS A N 1
ATOM 787 C CA . LYS A 1 95 ? -12.090 0.697 -12.972 1.00 95.00 95 LYS A CA 1
ATOM 788 C C . LYS A 1 95 ? -10.742 0.779 -12.261 1.00 95.00 95 LYS A C 1
ATOM 790 O O . LYS A 1 95 ? -9.793 0.146 -12.713 1.00 95.00 95 LYS A O 1
ATOM 795 N N . ILE A 1 96 ? -10.669 1.496 -11.138 1.00 93.31 96 ILE A N 1
ATOM 796 C CA . ILE A 1 96 ? -9.460 1.584 -10.311 1.00 93.31 96 ILE A CA 1
ATOM 797 C C . ILE A 1 96 ? -9.054 0.185 -9.832 1.00 93.31 96 ILE A C 1
ATOM 799 O O . ILE A 1 96 ? -7.911 -0.218 -10.026 1.00 93.31 96 ILE A O 1
ATOM 803 N N . GLN A 1 97 ? -9.988 -0.601 -9.289 1.00 96.00 97 GLN A N 1
ATOM 804 C CA . GLN A 1 97 ? -9.710 -1.974 -8.851 1.00 96.00 97 GLN A CA 1
ATOM 805 C C . GLN A 1 97 ? -9.186 -2.855 -9.991 1.00 96.00 97 GLN A C 1
ATOM 807 O O . GLN A 1 97 ? -8.255 -3.634 -9.790 1.00 96.00 97 GLN A O 1
ATOM 812 N N . GLN A 1 98 ? -9.750 -2.725 -11.194 1.00 97.50 98 GLN A N 1
ATOM 813 C CA . GLN A 1 98 ? -9.275 -3.476 -12.351 1.00 97.50 98 GLN A CA 1
ATOM 814 C C . GLN A 1 98 ? -7.872 -3.046 -12.785 1.00 97.50 98 GLN A C 1
ATOM 816 O O . GLN A 1 98 ? -7.048 -3.897 -13.111 1.00 97.50 98 GLN A O 1
ATOM 821 N N . GLN A 1 99 ? -7.579 -1.746 -12.760 1.00 97.19 99 GLN A N 1
ATOM 822 C CA . GLN A 1 99 ? -6.242 -1.238 -13.057 1.00 97.19 99 GLN A CA 1
ATOM 823 C C . GLN A 1 99 ? -5.209 -1.768 -12.060 1.00 97.19 99 GLN A C 1
ATOM 825 O O . GLN A 1 99 ? -4.159 -2.233 -12.490 1.00 97.19 99 GLN A O 1
ATOM 830 N N . PHE A 1 100 ? -5.524 -1.787 -10.762 1.00 96.44 100 PHE A N 1
ATOM 831 C CA . PHE A 1 100 ? -4.627 -2.361 -9.757 1.00 96.44 100 PHE A CA 1
ATOM 832 C C . PHE A 1 100 ? -4.399 -3.862 -9.960 1.00 96.44 100 PHE A C 1
ATOM 834 O O . PHE A 1 100 ? -3.253 -4.291 -9.914 1.00 96.44 100 PHE A O 1
ATOM 841 N N . ARG A 1 101 ? -5.431 -4.650 -10.301 1.00 97.12 101 ARG A N 1
ATOM 842 C CA . ARG A 1 101 ? -5.250 -6.074 -10.657 1.00 97.12 101 ARG A CA 1
ATOM 843 C C . ARG A 1 101 ? -4.315 -6.268 -11.853 1.00 97.12 101 ARG A C 1
ATOM 845 O O . ARG A 1 101 ? -3.470 -7.157 -11.830 1.00 97.12 101 ARG A O 1
ATOM 852 N N . ASN A 1 102 ? -4.439 -5.422 -12.876 1.00 97.50 102 ASN A N 1
ATOM 853 C CA . ASN A 1 102 ? -3.556 -5.474 -14.041 1.00 97.50 102 ASN A CA 1
ATOM 854 C C . ASN A 1 102 ? -2.110 -5.092 -13.676 1.00 97.50 102 ASN A C 1
ATOM 856 O O . ASN A 1 102 ? -1.175 -5.697 -14.192 1.00 97.50 102 ASN A O 1
ATOM 860 N N . ILE A 1 103 ? -1.920 -4.116 -12.780 1.00 96.62 103 ILE A N 1
ATOM 861 C CA . ILE A 1 103 ? -0.594 -3.754 -12.258 1.00 96.62 103 ILE A CA 1
ATOM 862 C C . ILE A 1 103 ? 0.003 -4.926 -11.472 1.00 96.62 103 ILE A C 1
ATOM 864 O O . ILE A 1 103 ? 1.159 -5.262 -11.700 1.00 96.62 103 ILE A O 1
ATOM 868 N N . SER A 1 104 ? -0.769 -5.592 -10.609 1.00 95.81 104 SER A N 1
ATOM 869 C CA . SER A 1 104 ? -0.296 -6.774 -9.876 1.00 95.81 104 SER A CA 1
ATOM 870 C C . SER A 1 104 ? 0.145 -7.894 -10.823 1.00 95.81 104 SER A C 1
ATOM 872 O O . SER A 1 104 ? 1.235 -8.428 -10.648 1.00 95.81 104 SER A O 1
ATOM 874 N N . ALA A 1 105 ? -0.626 -8.173 -11.881 1.00 96.69 105 ALA A N 1
ATOM 875 C CA . ALA A 1 105 ? -0.247 -9.157 -12.900 1.00 96.69 105 ALA A CA 1
ATOM 876 C C . ALA A 1 105 ? 1.036 -8.766 -13.660 1.00 96.69 105 ALA A C 1
ATOM 878 O O . ALA A 1 105 ? 1.810 -9.625 -14.071 1.00 96.69 105 ALA A O 1
ATOM 879 N N . LEU A 1 106 ? 1.298 -7.466 -13.837 1.00 96.50 106 LEU A N 1
ATOM 880 C CA . LEU A 1 106 ? 2.560 -6.997 -14.410 1.00 96.50 106 LEU A CA 1
ATOM 881 C C . LEU A 1 106 ? 3.744 -7.250 -13.464 1.00 96.50 106 LEU A C 1
ATOM 883 O O . LEU A 1 106 ? 4.843 -7.553 -13.930 1.00 96.50 106 LEU A O 1
ATOM 887 N N . MET A 1 107 ? 3.538 -7.135 -12.148 1.00 95.69 107 MET A N 1
ATOM 888 C CA . MET A 1 107 ? 4.599 -7.361 -11.160 1.00 95.69 107 MET A CA 1
ATOM 889 C C . MET A 1 107 ? 5.087 -8.813 -11.145 1.00 95.69 107 MET A C 1
ATOM 891 O O . MET A 1 107 ? 6.258 -9.046 -10.846 1.00 95.69 107 MET A O 1
ATOM 895 N N . ASP A 1 108 ? 4.260 -9.777 -11.556 1.00 95.94 108 ASP A N 1
ATOM 896 C CA . ASP A 1 108 ? 4.668 -11.182 -11.709 1.00 95.94 108 ASP A CA 1
ATOM 897 C C . ASP A 1 108 ? 5.812 -11.366 -12.720 1.00 95.94 108 ASP A C 1
ATOM 899 O O . ASP A 1 108 ? 6.627 -12.281 -12.580 1.00 95.94 108 ASP A O 1
ATOM 903 N N . CYS A 1 109 ? 5.934 -10.455 -13.690 1.00 97.50 109 CYS A N 1
ATOM 904 C CA . CYS A 1 109 ? 6.987 -10.460 -14.705 1.00 97.50 109 CYS A CA 1
ATOM 905 C C . CYS A 1 109 ? 8.315 -9.841 -14.225 1.00 97.50 109 CYS A C 1
ATOM 907 O O . CYS A 1 109 ? 9.304 -9.850 -14.963 1.00 97.50 109 CYS A O 1
ATOM 909 N N . VAL A 1 110 ? 8.373 -9.270 -13.017 1.00 97.31 110 VAL A N 1
ATOM 910 C CA . VAL A 1 110 ? 9.592 -8.6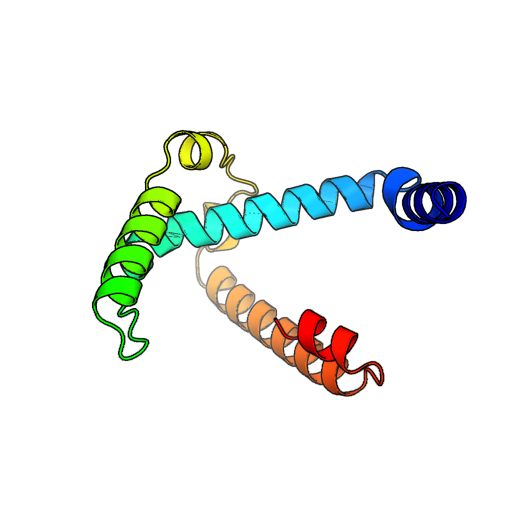45 -12.483 1.00 97.31 110 VAL A CA 1
ATOM 911 C C . VAL A 1 110 ? 10.534 -9.722 -11.936 1.00 97.31 110 VAL A C 1
ATOM 913 O O . VAL A 1 110 ? 10.281 -10.315 -10.892 1.00 97.31 110 VAL A O 1
ATOM 916 N N . GLY A 1 111 ? 11.666 -9.941 -12.617 1.00 97.19 111 GLY A N 1
ATOM 917 C CA . GLY A 1 111 ? 12.640 -10.981 -12.245 1.00 97.19 111 GLY A CA 1
ATOM 918 C C . GLY A 1 111 ? 13.423 -10.719 -10.948 1.00 97.19 111 GLY A C 1
ATOM 919 O O . GLY A 1 111 ? 13.963 -11.645 -10.352 1.00 97.19 111 GLY A O 1
ATOM 920 N N . CYS A 1 112 ? 13.486 -9.470 -10.481 1.00 98.00 112 CYS A N 1
ATOM 921 C CA . CYS A 1 112 ? 14.064 -9.141 -9.178 1.00 98.00 112 CYS A CA 1
ATOM 922 C C . CYS A 1 112 ? 13.058 -9.474 -8.067 1.00 98.00 112 CYS A C 1
ATOM 924 O O . CYS A 1 112 ? 12.080 -8.751 -7.889 1.00 98.00 112 CYS A O 1
ATOM 926 N N . GLU A 1 113 ? 13.325 -10.512 -7.271 1.00 97.06 113 GLU A N 1
ATOM 927 C CA . GLU A 1 113 ? 12.393 -10.982 -6.233 1.00 97.06 113 GLU A CA 1
ATOM 928 C C . GLU A 1 113 ? 12.041 -9.909 -5.198 1.00 97.06 113 GLU A C 1
ATOM 930 O O . GLU A 1 113 ? 10.867 -9.696 -4.901 1.00 97.06 113 GLU A O 1
ATOM 935 N N . LYS A 1 114 ? 13.042 -9.176 -4.689 1.00 96.81 114 LYS A N 1
ATOM 936 C CA . LYS A 1 114 ? 12.804 -8.073 -3.744 1.00 96.81 114 LYS A CA 1
ATOM 937 C C . LYS A 1 114 ? 11.960 -6.968 -4.380 1.00 96.81 114 LYS A C 1
ATOM 939 O O . LYS A 1 114 ? 11.081 -6.422 -3.729 1.00 96.81 114 LYS A O 1
ATOM 944 N N . CYS A 1 115 ? 12.209 -6.651 -5.648 1.00 97.62 115 CYS A N 1
ATOM 945 C CA . CYS A 1 115 ? 11.470 -5.623 -6.374 1.00 97.62 115 CYS A CA 1
ATOM 946 C C . CYS A 1 115 ? 10.014 -6.048 -6.601 1.00 97.62 115 CYS A C 1
ATOM 948 O O . CYS A 1 115 ? 9.114 -5.236 -6.421 1.00 97.62 115 CYS A O 1
ATOM 950 N N . ARG A 1 116 ? 9.789 -7.325 -6.934 1.00 97.12 116 ARG A N 1
ATOM 951 C CA . ARG A 1 116 ? 8.452 -7.913 -7.053 1.00 97.12 116 ARG A CA 1
ATOM 952 C C . ARG A 1 116 ? 7.701 -7.863 -5.724 1.00 97.12 116 ARG A C 1
ATOM 954 O O . ARG A 1 116 ? 6.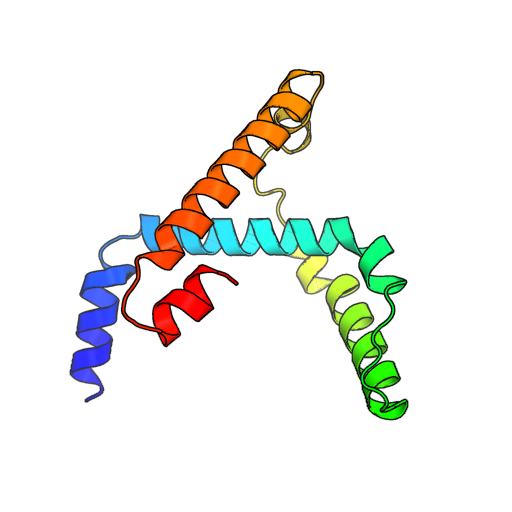563 -7.415 -5.710 1.00 97.12 116 ARG A O 1
ATOM 961 N N . LEU A 1 117 ? 8.346 -8.243 -4.616 1.00 96.44 117 LEU A N 1
ATOM 962 C CA . LEU A 1 117 ? 7.745 -8.192 -3.277 1.00 96.44 117 LEU A CA 1
ATOM 963 C C . LEU A 1 117 ? 7.256 -6.777 -2.931 1.00 96.44 117 LEU A C 1
ATOM 965 O O . LEU A 1 117 ? 6.096 -6.597 -2.578 1.00 96.44 117 LEU A O 1
ATOM 969 N N . TRP A 1 118 ? 8.117 -5.767 -3.084 1.00 95.75 118 TRP A N 1
ATOM 970 C CA . TRP A 1 118 ? 7.753 -4.373 -2.801 1.00 95.75 118 TRP A CA 1
ATOM 971 C C . TRP A 1 118 ? 6.792 -3.760 -3.825 1.00 95.75 118 TRP A C 1
ATOM 973 O O . TRP A 1 118 ? 6.137 -2.778 -3.508 1.00 95.75 118 TRP A O 1
ATOM 983 N N . GLY A 1 119 ? 6.719 -4.302 -5.043 1.00 94.31 119 GLY A N 1
ATOM 984 C CA . GLY A 1 119 ? 5.757 -3.869 -6.058 1.00 94.31 119 GLY A CA 1
ATOM 985 C C . GLY A 1 119 ? 4.346 -4.426 -5.853 1.00 94.31 119 GLY A C 1
ATOM 986 O O . GLY A 1 119 ? 3.402 -3.882 -6.422 1.00 94.31 119 GLY A O 1
ATOM 987 N N . MET A 1 120 ? 4.205 -5.507 -5.078 1.00 92.31 120 MET A N 1
ATOM 988 C CA . MET A 1 120 ? 2.914 -6.117 -4.737 1.00 92.31 120 MET A CA 1
ATOM 989 C C . MET A 1 120 ? 2.293 -5.577 -3.442 1.00 92.31 120 MET A C 1
ATOM 991 O O . MET A 1 120 ? 1.071 -5.645 -3.314 1.00 92.31 120 MET A O 1
ATOM 995 N N . LEU A 1 121 ? 3.118 -5.104 -2.498 1.00 88.94 121 LEU A N 1
ATOM 996 C CA . LEU A 1 121 ? 2.687 -4.457 -1.249 1.00 88.94 121 LEU A CA 1
ATOM 997 C C . LEU A 1 121 ? 2.002 -3.110 -1.516 1.00 88.94 121 LEU A C 1
ATOM 999 O O . LEU A 1 121 ? 0.980 -2.849 -0.844 1.00 88.94 121 LEU A O 1
#

Foldseek 3Di:
DVVVVVVCCCVPPVVDVVNVVVVVLVVLVVLVVLLVCLVVLLPDFDDPVDVVVRVVSSVVSNCSNPPPVSVVVNDVSDDPCVCLDDPNNVVVVVVVVVVLVVQLVVLVVDPPPVSSVVSND

Sequence (121 aa):
MQHFFVTLMYDRVLRYPDRVRNLYFTFLFVLRAVTKASNYLEQAEYDTCNPNENLTTQSLIKQLIYNLKLQAACPIPFDEANLWKGRSGLELKQKIQQQFRNISALMDCVGCEKCRLWGML

Organism: Glycine max (NCBI:txid3847)

InterPro domains:
  IPR007266 Endoplasmic reticulum oxidoreductin 1 [PF04137] (7-120)
  IPR007266 Endoplasmic reticulum oxidoreductin 1 [PTHR12613] (6-121)
  IPR037192 ERO1-like superfamily [SSF110019] (7-120)

Secondary structure (DSSP, 8-state):
-HHHHHHHHIIIIIT-HHHHHHHHHHHHHHHHHHHHTHHHHHH----SS-HHHHHHHHHHHHHHHT-HHHHHT---SS-HHHHT-HHHHHHHHHHHHHHHHHHHHHHTT---HHHHHHHH-

Radius of gyration: 18.9 Å; chains: 1; bounding box: 54×34×40 Å